Protein AF-C4VBZ9-F1 (afdb_monomer)

Radius of gyration: 18.88 Å; Cα contacts (8 Å, |Δi|>4): 87; chains: 1; bounding box: 46×38×53 Å

Organism: Vairimorpha ceranae (strain BRL01) (NCBI:txid578460)

Solvent-accessible surface area (backbone atoms only — not comparable to full-atom values): 8620 Å² total; per-residue (Å²): 134,84,84,76,76,74,86,70,66,50,50,50,68,56,42,40,51,52,52,52,64,72,46,56,85,49,73,55,94,69,64,57,63,71,59,51,52,53,54,20,50,53,40,40,75,30,62,34,43,61,70,54,52,53,48,52,55,48,50,68,62,68,46,54,102,62,59,56,88,49,50,62,56,51,49,52,51,54,53,52,56,48,50,53,55,47,49,57,51,31,52,47,55,67,54,68,74,62,83,65,97,68,87,81,82,96,76,81,83,77,80,70,72,74,51,78,55,76,81,76,59,80,66,70,66,87,58,67,71,73,69,92,70,87,81,133

Foldseek 3Di:
DDPPPPQDQDALVRQLVLVCVLLVVLPCPCPPVVLSSVLSVLQVVLSAGPVQSNVLLVCLVQQDPDRSVCSSVVSSCQSVVLSVVQVVVQVCVVVVVPPDPDDDDDDDPPRDRHHDDPVSPDGPCPRNPPDPDDDD

Mean predicted aligned error: 12.45 Å

Secondary structure (DSSP, 8-state):
-------PPPPHHHHHHHHHHHHGGG--TT--HHHHHHHHHHHHHTT--HHHHHHHHHHHHHSS---HHHHHHHHHHHHHHHHHHHHHHHHHHHHHTT---S---SS-----PPPP-GGG----GGGTT-------

Structure (mmCIF, N/CA/C/O backbone):
data_AF-C4VBZ9-F1
#
_entry.id   AF-C4VBZ9-F1
#
loop_
_atom_site.group_PDB
_atom_site.id
_atom_site.type_symbol
_atom_site.label_atom_id
_atom_site.label_alt_id
_atom_site.label_comp_id
_atom_site.label_asym_id
_atom_site.label_entity_id
_atom_site.label_seq_id
_atom_site.pdbx_PDB_ins_code
_atom_site.Cartn_x
_atom_site.Cartn_y
_atom_site.Cartn_z
_atom_site.occupancy
_atom_site.B_iso_or_equiv
_atom_site.auth_seq_id
_atom_site.auth_comp_id
_atom_site.auth_asym_id
_atom_site.auth_atom_id
_atom_site.pdbx_PDB_model_num
ATOM 1 N N . MET A 1 1 ? 22.925 26.365 0.481 1.00 37.50 1 MET A N 1
ATOM 2 C CA . MET A 1 1 ? 22.864 25.272 -0.510 1.00 37.50 1 MET A CA 1
ATOM 3 C C . MET A 1 1 ? 21.731 24.363 -0.093 1.00 37.50 1 MET A C 1
ATOM 5 O O . MET A 1 1 ? 21.713 23.929 1.050 1.00 37.50 1 MET A O 1
ATOM 9 N N . GLU A 1 2 ? 20.737 24.228 -0.962 1.00 38.81 2 GLU A N 1
ATOM 10 C CA . GLU A 1 2 ? 19.456 23.576 -0.691 1.00 38.81 2 GLU A CA 1
ATOM 11 C C . GLU A 1 2 ? 19.639 22.101 -0.320 1.00 38.81 2 GLU A C 1
ATOM 13 O O . GLU A 1 2 ? 20.335 21.357 -1.013 1.00 38.81 2 GLU A O 1
ATOM 18 N N . ASN A 1 3 ? 18.990 21.692 0.775 1.00 41.44 3 ASN A N 1
ATOM 19 C CA . ASN A 1 3 ? 18.795 20.295 1.141 1.00 41.44 3 ASN A CA 1
ATOM 20 C C . ASN A 1 3 ? 18.071 19.599 -0.015 1.00 41.44 3 ASN A C 1
ATOM 22 O O . ASN A 1 3 ? 16.856 19.729 -0.172 1.00 41.44 3 ASN A O 1
ATOM 26 N N . ARG A 1 4 ? 18.815 18.847 -0.826 1.00 49.28 4 ARG A N 1
ATOM 27 C CA . ARG A 1 4 ? 18.225 17.820 -1.679 1.00 49.28 4 ARG A CA 1
ATOM 28 C C . ARG A 1 4 ? 17.669 16.770 -0.728 1.00 49.28 4 ARG A C 1
ATOM 30 O O . ARG A 1 4 ? 18.426 15.959 -0.209 1.00 49.28 4 ARG A O 1
ATOM 37 N N . TYR A 1 5 ? 16.371 16.836 -0.444 1.00 49.03 5 TYR A N 1
ATOM 38 C CA . TYR A 1 5 ? 15.655 15.729 0.174 1.00 49.03 5 TYR A CA 1
ATOM 39 C C . TYR A 1 5 ? 15.857 14.516 -0.735 1.00 49.03 5 TYR A C 1
ATOM 41 O O .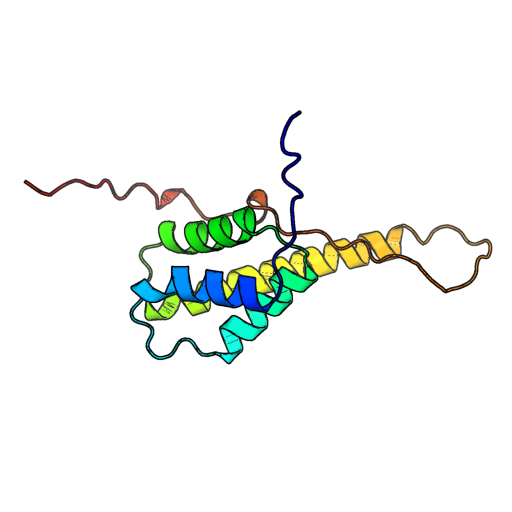 TYR A 1 5 ? 15.216 14.399 -1.779 1.00 49.03 5 TYR A O 1
ATOM 49 N N . GLU A 1 6 ? 16.805 13.647 -0.387 1.00 46.06 6 GLU A N 1
ATOM 50 C CA . GLU A 1 6 ? 16.886 12.332 -0.998 1.00 46.06 6 GLU A CA 1
ATOM 51 C C . GLU A 1 6 ? 15.570 11.631 -0.687 1.00 46.06 6 GLU A C 1
ATOM 53 O O . GLU A 1 6 ? 15.236 11.362 0.468 1.00 46.06 6 GLU A O 1
ATOM 58 N N . PHE A 1 7 ? 14.785 11.393 -1.736 1.00 58.88 7 PHE A N 1
ATOM 59 C CA . PHE A 1 7 ? 13.549 10.634 -1.657 1.00 58.88 7 PHE A CA 1
ATOM 60 C C . PHE A 1 7 ? 13.920 9.175 -1.374 1.00 58.88 7 PHE A C 1
ATOM 62 O O . PHE A 1 7 ? 14.078 8.356 -2.280 1.00 58.88 7 PHE A O 1
ATOM 69 N N . ARG A 1 8 ? 14.148 8.862 -0.098 1.00 77.50 8 ARG A N 1
ATOM 70 C CA . ARG A 1 8 ? 14.445 7.507 0.350 1.00 77.50 8 ARG A CA 1
ATOM 71 C C . ARG A 1 8 ? 13.159 6.688 0.312 1.00 77.50 8 ARG A C 1
ATOM 73 O O . ARG A 1 8 ? 12.143 7.077 0.885 1.00 77.50 8 ARG A O 1
ATOM 80 N N . LEU A 1 9 ? 13.210 5.552 -0.379 1.00 85.69 9 LEU A N 1
ATOM 81 C CA . LEU A 1 9 ? 12.125 4.579 -0.354 1.00 85.69 9 LEU A CA 1
ATOM 82 C C . LEU A 1 9 ? 12.084 3.895 1.020 1.00 85.69 9 LEU A C 1
ATOM 84 O O . LEU A 1 9 ? 13.149 3.536 1.534 1.00 85.69 9 LEU A O 1
ATOM 88 N N . PRO A 1 10 ? 10.891 3.723 1.613 1.00 87.38 10 PRO A N 1
ATOM 89 C CA . PRO A 1 10 ? 10.766 3.080 2.909 1.00 87.38 10 PRO A CA 1
ATOM 90 C C . PRO A 1 10 ? 11.080 1.582 2.792 1.00 87.38 10 PRO A C 1
ATOM 92 O O . PRO A 1 10 ? 10.669 0.917 1.843 1.00 87.38 10 PRO A O 1
ATOM 95 N N . SER A 1 11 ? 11.809 1.060 3.772 1.00 90.81 11 SER A N 1
ATOM 96 C CA . SER A 1 11 ? 12.046 -0.373 3.977 1.00 90.81 11 SER A CA 1
ATOM 97 C C . SER A 1 11 ? 10.791 -1.090 4.484 1.00 90.81 11 SER A C 1
ATOM 99 O O . SER A 1 11 ? 9.904 -0.449 5.056 1.00 90.81 11 SER A O 1
ATOM 101 N N . LYS A 1 12 ? 10.737 -2.426 4.376 1.00 90.19 12 LYS A N 1
ATOM 102 C CA . LYS A 1 12 ? 9.644 -3.253 4.931 1.00 90.19 12 LYS A CA 1
ATOM 103 C C . LYS A 1 12 ? 9.268 -2.865 6.361 1.00 90.19 12 LYS A C 1
ATOM 105 O O . LYS A 1 12 ? 8.095 -2.666 6.661 1.00 90.19 12 LYS A O 1
ATOM 110 N N . LEU A 1 13 ? 10.266 -2.698 7.234 1.00 88.75 13 LEU A N 1
ATOM 111 C CA . LEU A 1 13 ? 10.051 -2.349 8.640 1.00 88.75 13 LEU A CA 1
ATOM 112 C C . LEU A 1 13 ? 9.435 -0.952 8.804 1.00 88.75 13 LEU A C 1
ATOM 114 O O . LEU A 1 13 ? 8.527 -0.770 9.613 1.00 88.75 13 LEU A O 1
ATOM 118 N N . GLU A 1 14 ? 9.890 0.030 8.023 1.00 89.69 14 GLU A N 1
ATOM 119 C CA . GLU A 1 14 ? 9.305 1.377 8.018 1.00 89.69 14 GLU A CA 1
ATOM 120 C C . GLU A 1 14 ? 7.854 1.340 7.524 1.00 89.69 14 GLU A C 1
ATOM 122 O O . GLU A 1 14 ? 6.990 1.989 8.113 1.00 89.69 14 GLU A O 1
ATOM 127 N N . ILE A 1 15 ? 7.557 0.524 6.510 1.00 89.81 15 ILE A N 1
ATOM 128 C CA . ILE A 1 15 ? 6.198 0.330 5.993 1.00 89.81 15 ILE A CA 1
ATOM 129 C C . ILE A 1 15 ? 5.298 -0.316 7.053 1.00 89.81 15 ILE A C 1
ATOM 131 O O . ILE A 1 15 ? 4.195 0.178 7.286 1.00 89.81 15 ILE A O 1
ATOM 135 N N . ILE A 1 16 ? 5.762 -1.369 7.733 1.00 88.44 16 ILE A N 1
ATOM 136 C CA . ILE A 1 16 ? 5.032 -2.000 8.844 1.00 88.44 16 ILE A CA 1
ATOM 137 C C . ILE A 1 16 ? 4.744 -0.966 9.933 1.00 88.44 16 ILE A C 1
ATOM 139 O O . ILE A 1 16 ? 3.600 -0.844 10.361 1.00 88.44 16 ILE A O 1
ATOM 143 N N . ASN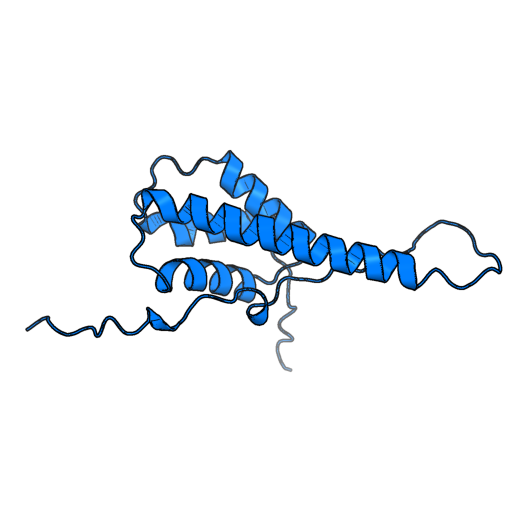 A 1 17 ? 5.739 -0.171 10.333 1.00 86.94 17 ASN A N 1
ATOM 144 C CA . ASN A 1 17 ? 5.560 0.864 11.352 1.00 86.94 17 ASN A CA 1
ATOM 145 C C . ASN A 1 17 ? 4.535 1.924 10.931 1.00 86.94 17 ASN A C 1
ATOM 147 O O . ASN A 1 17 ? 3.710 2.324 11.750 1.00 86.94 17 ASN A O 1
ATOM 151 N N . ILE A 1 18 ? 4.537 2.346 9.662 1.00 85.25 18 ILE A N 1
ATOM 152 C CA . ILE A 1 18 ? 3.524 3.264 9.117 1.00 85.25 18 ILE A CA 1
ATOM 153 C C . ILE A 1 18 ? 2.132 2.631 9.201 1.00 85.25 18 ILE A C 1
ATOM 155 O O . ILE A 1 18 ? 1.196 3.267 9.685 1.00 85.25 18 ILE A O 1
ATOM 159 N N . LEU A 1 19 ? 1.983 1.382 8.758 1.00 84.12 19 LEU A N 1
ATOM 160 C CA . LEU A 1 19 ? 0.703 0.677 8.790 1.00 84.12 19 LEU A CA 1
ATOM 161 C C . LEU A 1 19 ? 0.203 0.512 10.229 1.00 84.12 19 LEU A C 1
ATOM 163 O O . LEU A 1 19 ? -0.948 0.831 10.510 1.00 84.12 19 LEU A O 1
ATOM 167 N N . MET A 1 20 ? 1.066 0.091 11.152 1.00 80.88 20 MET A N 1
ATOM 168 C CA . MET A 1 20 ? 0.747 -0.052 12.575 1.00 80.88 20 MET A CA 1
ATOM 169 C C . MET A 1 20 ? 0.368 1.289 13.213 1.00 80.88 20 MET A C 1
ATOM 171 O O . MET A 1 20 ? -0.616 1.361 13.943 1.00 80.88 20 MET A O 1
ATOM 175 N N . ALA A 1 21 ? 1.093 2.368 12.905 1.00 81.31 21 ALA A N 1
ATOM 176 C CA . ALA A 1 21 ? 0.795 3.697 13.430 1.00 81.31 21 ALA A CA 1
ATOM 177 C C . ALA A 1 21 ? -0.572 4.212 12.958 1.00 81.31 21 ALA A C 1
ATOM 179 O O . ALA A 1 21 ? -1.335 4.733 13.764 1.00 81.31 21 ALA A O 1
ATOM 180 N N . VAL A 1 22 ? -0.907 4.033 11.676 1.00 75.19 22 VAL A N 1
ATOM 181 C CA . VAL A 1 22 ? -2.185 4.506 11.113 1.00 75.19 22 VAL A CA 1
ATOM 182 C C . VAL A 1 22 ? -3.366 3.610 11.516 1.00 75.19 22 VAL A C 1
ATOM 184 O O . VAL A 1 22 ? -4.507 4.067 11.558 1.00 75.19 22 VAL A O 1
ATOM 187 N N . THR A 1 23 ? -3.111 2.336 11.822 1.00 73.44 23 THR A N 1
ATOM 188 C CA . THR A 1 23 ? -4.141 1.364 12.225 1.00 73.44 23 THR A CA 1
ATOM 189 C C . THR A 1 23 ? -4.345 1.269 13.741 1.00 73.44 23 THR A C 1
ATOM 191 O O . THR A 1 23 ? -5.331 0.670 14.175 1.00 73.44 23 THR A O 1
ATOM 194 N N . LYS A 1 24 ? -3.469 1.888 14.549 1.00 73.44 24 LYS A N 1
ATOM 195 C CA . LYS A 1 24 ? -3.531 1.895 16.022 1.00 73.44 24 LYS A CA 1
ATOM 196 C C . LYS A 1 24 ? -4.905 2.318 16.550 1.00 73.44 24 LYS A C 1
ATOM 198 O O . LYS A 1 24 ? -5.440 1.690 17.459 1.00 73.44 24 LY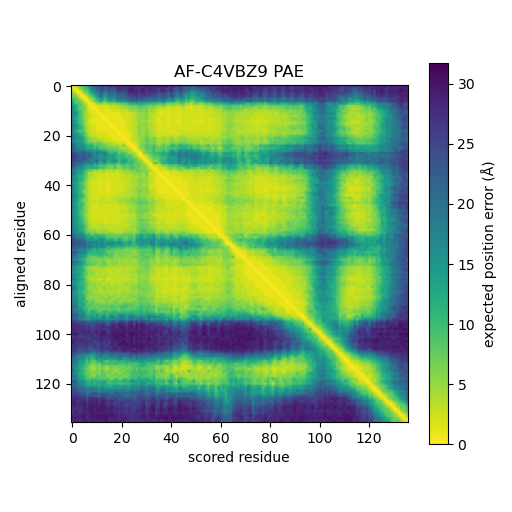S A O 1
ATOM 203 N N . ASP A 1 25 ? -5.501 3.332 15.931 1.00 66.94 25 ASP A N 1
ATOM 204 C CA . ASP A 1 25 ? -6.778 3.910 16.365 1.00 66.94 25 ASP A CA 1
ATOM 205 C C . ASP A 1 25 ? -7.991 3.027 16.037 1.00 66.94 25 ASP A C 1
ATOM 207 O O . ASP A 1 25 ? -9.121 3.335 16.414 1.00 66.94 25 ASP A O 1
ATOM 211 N N . TRP A 1 26 ? -7.802 1.910 15.326 1.00 69.81 26 TRP A N 1
ATOM 212 C CA . TRP A 1 26 ? -8.915 1.037 14.941 1.00 69.81 26 TRP A CA 1
ATOM 213 C C . TRP A 1 26 ? -9.268 0.030 16.042 1.00 69.81 26 TRP A C 1
ATOM 215 O O . TRP A 1 26 ? -10.213 -0.742 15.872 1.00 69.81 26 TRP A O 1
ATOM 225 N N . ASN A 1 27 ? -8.547 0.061 17.172 1.00 63.38 27 ASN A N 1
ATOM 226 C CA . ASN A 1 27 ? -8.703 -0.855 18.305 1.00 63.38 27 ASN A CA 1
ATOM 227 C C . ASN A 1 27 ? -8.687 -2.325 17.853 1.00 63.38 27 ASN A C 1
ATOM 229 O O . ASN A 1 27 ? -9.478 -3.170 18.277 1.00 63.38 27 ASN A O 1
ATOM 233 N N . LEU A 1 28 ? -7.823 -2.600 16.877 1.00 59.09 28 LEU A N 1
ATOM 234 C CA . LEU A 1 28 ? -7.640 -3.916 16.305 1.00 59.09 28 LEU A CA 1
ATOM 235 C C . LEU A 1 28 ? -6.530 -4.614 17.077 1.00 59.09 28 LEU A C 1
ATOM 237 O O . LEU A 1 28 ? -5.427 -4.784 16.570 1.00 59.09 28 LEU A O 1
ATOM 241 N N . ASP A 1 29 ? -6.859 -5.092 18.276 1.00 55.34 29 ASP A N 1
ATOM 242 C CA . ASP A 1 29 ? -5.971 -5.922 19.111 1.00 55.34 29 ASP A CA 1
ATOM 243 C C . ASP A 1 29 ? -5.449 -7.173 18.377 1.00 55.34 29 ASP A C 1
ATOM 245 O O . ASP A 1 29 ? -4.564 -7.880 18.853 1.00 55.34 29 ASP A O 1
ATOM 249 N N . LYS A 1 30 ? -6.038 -7.482 17.215 1.00 54.84 30 LYS A N 1
ATOM 250 C CA . LYS A 1 30 ? -5.722 -8.618 16.354 1.00 54.84 30 LYS A CA 1
ATOM 251 C C . LYS A 1 30 ? -5.770 -8.226 14.885 1.00 54.84 30 LYS A C 1
ATOM 253 O O . LYS A 1 30 ? -6.453 -8.872 14.083 1.00 54.84 30 LYS A O 1
ATOM 258 N N . ILE A 1 31 ? -5.050 -7.178 14.494 1.00 59.59 31 ILE A N 1
ATOM 259 C CA . ILE A 1 31 ? -4.593 -7.165 13.107 1.00 59.59 31 ILE A CA 1
ATOM 260 C C . ILE A 1 31 ? -3.792 -8.451 12.930 1.00 59.59 31 ILE A C 1
ATOM 262 O O . ILE A 1 31 ? -2.835 -8.689 13.656 1.00 59.59 31 ILE A O 1
ATOM 266 N N . SER A 1 32 ? -4.233 -9.329 12.029 1.00 63.22 32 SER A N 1
ATOM 267 C CA . SER A 1 32 ? -3.446 -10.510 11.695 1.00 63.22 32 SER A CA 1
ATOM 268 C C . SER A 1 32 ? -2.098 -10.000 11.195 1.00 63.22 32 SER A C 1
ATOM 270 O O . SER A 1 32 ? -2.045 -9.419 10.113 1.00 63.22 32 SER A O 1
ATOM 272 N N . GLU A 1 33 ? -1.042 -10.161 11.996 1.00 67.00 33 GLU A N 1
ATOM 273 C CA . GLU A 1 33 ? 0.327 -9.726 11.678 1.00 67.00 33 GLU A CA 1
ATOM 274 C C . GLU A 1 33 ? 0.727 -10.189 10.271 1.00 67.00 33 GLU A C 1
ATOM 276 O O . GLU A 1 33 ? 1.289 -9.430 9.490 1.00 67.00 33 GLU A O 1
ATOM 281 N N . LEU A 1 34 ? 0.264 -11.385 9.891 1.00 65.06 34 LEU A N 1
ATOM 282 C CA . LEU A 1 34 ? 0.417 -11.987 8.569 1.00 65.06 34 LEU A CA 1
ATOM 283 C C . LEU A 1 34 ? -0.172 -11.147 7.414 1.00 65.06 34 LEU A C 1
ATOM 285 O O . LEU A 1 34 ? 0.349 -11.176 6.304 1.00 65.06 34 LEU A O 1
ATOM 289 N N . ARG A 1 35 ? -1.247 -10.381 7.642 1.00 76.69 35 ARG A N 1
ATOM 290 C CA . ARG A 1 35 ? -1.828 -9.479 6.628 1.00 76.69 35 ARG A CA 1
ATOM 291 C C . ARG A 1 35 ? -1.030 -8.185 6.477 1.00 76.69 35 ARG A C 1
ATOM 293 O O . ARG A 1 35 ? -0.924 -7.691 5.360 1.00 76.69 35 ARG A O 1
ATOM 300 N N . ILE A 1 36 ? -0.486 -7.640 7.565 1.0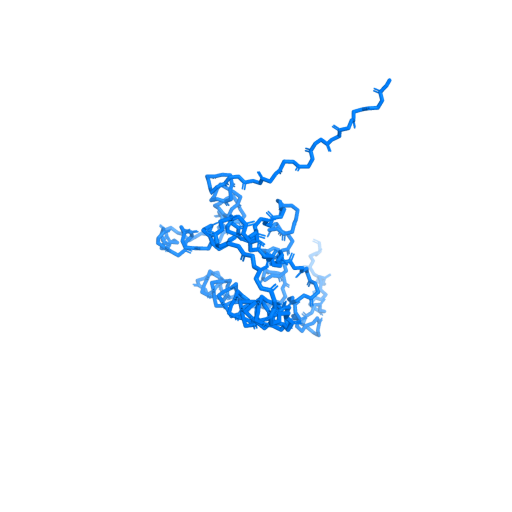0 81.81 36 ILE A N 1
ATOM 301 C CA . ILE A 1 36 ? 0.358 -6.432 7.519 1.00 81.81 36 ILE A CA 1
ATOM 302 C C . ILE A 1 36 ? 1.704 -6.748 6.891 1.00 81.81 36 ILE A C 1
ATOM 304 O O . ILE A 1 36 ? 2.163 -5.986 6.043 1.00 81.81 36 ILE A O 1
ATOM 308 N N . ASP A 1 37 ? 2.282 -7.891 7.250 1.00 85.19 37 ASP A N 1
ATOM 309 C CA . ASP A 1 37 ? 3.533 -8.362 6.675 1.00 85.19 37 ASP A CA 1
ATOM 310 C C . ASP A 1 37 ? 3.413 -8.487 5.150 1.00 85.19 37 ASP A C 1
ATOM 312 O O . ASP A 1 37 ? 4.155 -7.838 4.418 1.00 85.19 37 ASP A O 1
ATOM 316 N N . HIS A 1 38 ? 2.370 -9.161 4.659 1.00 86.50 38 HIS A N 1
ATOM 317 C CA . HIS A 1 38 ? 2.117 -9.284 3.220 1.00 86.50 38 HIS A CA 1
ATOM 318 C C . HIS A 1 38 ? 1.897 -7.917 2.541 1.00 86.50 38 HIS A C 1
ATOM 320 O O . HIS A 1 38 ? 2.475 -7.636 1.494 1.00 86.50 38 HIS A O 1
ATOM 326 N N . ILE A 1 39 ? 1.092 -7.024 3.128 1.00 86.88 39 ILE A N 1
ATOM 327 C CA . ILE A 1 39 ? 0.893 -5.675 2.568 1.00 86.88 39 ILE A CA 1
ATOM 328 C C . ILE A 1 39 ? 2.227 -4.917 2.475 1.00 86.88 39 ILE A C 1
ATOM 330 O O . ILE A 1 39 ? 2.475 -4.228 1.483 1.00 86.88 39 ILE A O 1
ATOM 334 N N . SER A 1 40 ? 3.089 -5.051 3.485 1.00 88.62 40 SER A N 1
ATOM 335 C CA . SER A 1 40 ? 4.391 -4.387 3.502 1.00 88.62 40 SER A CA 1
ATOM 336 C C . SER A 1 40 ? 5.329 -4.899 2.409 1.00 88.62 40 SER A C 1
ATOM 338 O O . SER A 1 40 ? 5.987 -4.087 1.762 1.00 88.62 40 SER A O 1
ATOM 340 N N . GLU A 1 41 ? 5.310 -6.204 2.122 1.00 90.31 41 GLU A N 1
ATOM 341 C CA . GLU A 1 41 ? 6.077 -6.805 1.023 1.00 90.31 41 GLU A CA 1
ATOM 342 C C . GLU A 1 41 ? 5.634 -6.270 -0.336 1.00 90.31 41 GLU A C 1
ATOM 344 O O . GLU A 1 41 ? 6.473 -5.942 -1.173 1.00 90.31 41 GLU A O 1
ATOM 349 N N . ILE A 1 42 ? 4.322 -6.121 -0.546 1.00 90.31 42 ILE A N 1
ATOM 350 C CA . ILE A 1 42 ? 3.788 -5.559 -1.792 1.00 90.31 42 ILE A CA 1
ATOM 351 C C . ILE A 1 42 ? 4.272 -4.116 -1.968 1.00 90.31 42 ILE A C 1
ATOM 353 O O . ILE A 1 42 ? 4.762 -3.756 -3.037 1.00 90.31 42 ILE A O 1
ATOM 357 N N . PHE A 1 43 ? 4.165 -3.281 -0.932 1.00 89.62 43 PHE A N 1
ATOM 358 C CA . PHE A 1 43 ? 4.603 -1.886 -1.014 1.00 89.62 43 PHE A CA 1
ATOM 359 C C . PHE A 1 43 ? 6.110 -1.744 -1.250 1.00 89.62 43 PHE A C 1
ATOM 361 O O . PHE A 1 43 ? 6.512 -0.893 -2.052 1.00 89.62 43 PHE A O 1
ATOM 368 N N . GLU A 1 44 ? 6.918 -2.569 -0.580 1.00 89.31 44 GLU A N 1
ATOM 369 C CA . GLU A 1 44 ? 8.373 -2.593 -0.731 1.00 89.31 44 GLU A CA 1
ATOM 370 C C . GLU A 1 44 ? 8.775 -3.049 -2.139 1.00 89.31 44 GLU A C 1
ATOM 372 O O . GLU A 1 44 ? 9.521 -2.342 -2.822 1.00 89.31 44 GLU A O 1
ATOM 377 N N . TYR A 1 45 ? 8.212 -4.163 -2.623 1.00 87.62 45 TYR A N 1
ATOM 378 C CA . TYR A 1 45 ? 8.434 -4.663 -3.984 1.00 87.62 45 TYR A CA 1
ATOM 379 C C . TYR A 1 45 ? 8.075 -3.608 -5.036 1.00 87.62 45 TYR A C 1
ATOM 381 O O . TYR A 1 45 ? 8.838 -3.355 -5.972 1.00 87.62 45 TYR A O 1
ATOM 389 N N . ARG A 1 46 ? 6.943 -2.924 -4.839 1.00 84.69 46 ARG A N 1
ATOM 390 C CA . ARG A 1 46 ? 6.455 -1.849 -5.714 1.00 84.69 46 ARG A CA 1
ATOM 391 C C . ARG A 1 46 ? 7.234 -0.545 -5.587 1.00 84.69 46 ARG A C 1
ATOM 393 O O . ARG A 1 46 ? 6.943 0.384 -6.336 1.00 84.69 46 ARG A O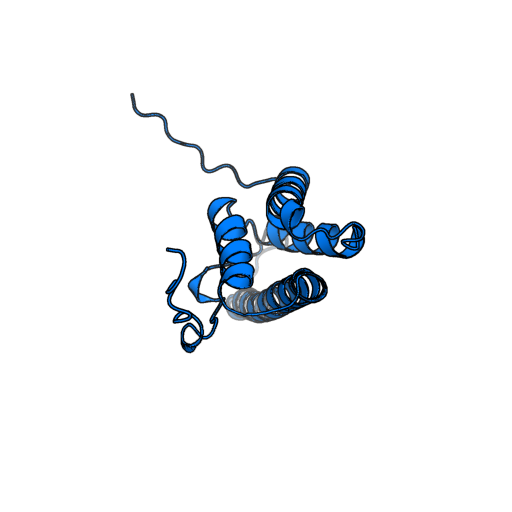 1
ATOM 400 N N . LYS A 1 47 ? 8.203 -0.443 -4.668 1.00 86.88 47 LYS A N 1
ATOM 401 C CA . LYS A 1 47 ? 8.984 0.783 -4.424 1.00 86.88 47 LYS A CA 1
ATOM 402 C C . LYS A 1 47 ? 8.076 1.987 -4.163 1.00 86.88 47 LYS A C 1
ATOM 404 O O . LYS A 1 47 ? 8.286 3.080 -4.690 1.00 86.88 47 LYS A O 1
ATOM 409 N N . THR A 1 48 ? 7.025 1.769 -3.378 1.00 84.25 48 THR A N 1
ATOM 410 C CA . THR A 1 48 ? 6.007 2.792 -3.122 1.00 84.25 48 THR A CA 1
ATOM 411 C C . THR A 1 48 ? 6.528 3.807 -2.108 1.00 84.25 48 THR A C 1
ATOM 413 O O . THR A 1 48 ? 7.066 3.436 -1.068 1.00 84.25 48 THR A O 1
ATOM 416 N N . SER A 1 49 ? 6.364 5.103 -2.390 1.00 86.62 49 SER A N 1
ATOM 417 C CA . SER A 1 49 ? 6.812 6.153 -1.468 1.00 86.62 49 SER A CA 1
ATOM 418 C C . SER A 1 49 ? 5.989 6.172 -0.176 1.00 86.62 49 SER A C 1
ATOM 420 O O . SER A 1 49 ? 4.793 5.875 -0.192 1.00 86.62 49 SER A O 1
ATOM 422 N N . GLN A 1 50 ? 6.592 6.613 0.930 1.00 85.75 50 GLN A N 1
ATOM 423 C CA . GLN A 1 50 ? 5.890 6.780 2.207 1.00 85.75 50 GLN A CA 1
ATOM 424 C C . GLN A 1 50 ? 4.636 7.660 2.076 1.00 85.75 50 GLN A C 1
ATOM 426 O O . GLN A 1 50 ? 3.586 7.314 2.617 1.00 85.75 50 GLN A O 1
ATOM 431 N N . ALA A 1 51 ? 4.721 8.771 1.336 1.00 83.94 51 ALA A N 1
ATOM 432 C CA . ALA A 1 51 ? 3.588 9.670 1.125 1.00 83.94 51 ALA A CA 1
ATOM 433 C C . ALA A 1 51 ? 2.425 8.955 0.419 1.00 83.94 51 ALA A C 1
ATOM 435 O O . ALA A 1 51 ? 1.275 9.073 0.843 1.00 83.94 51 ALA A O 1
ATOM 436 N N . THR A 1 52 ? 2.733 8.156 -0.606 1.00 84.75 52 THR A N 1
ATOM 437 C CA . THR A 1 52 ? 1.742 7.355 -1.332 1.00 84.75 52 THR A CA 1
ATOM 438 C C . THR A 1 52 ? 1.129 6.282 -0.434 1.00 84.75 52 THR A C 1
ATOM 440 O O . THR A 1 52 ? -0.090 6.149 -0.415 1.00 84.75 52 THR A O 1
ATOM 443 N N . ILE A 1 53 ? 1.935 5.561 0.356 1.00 86.31 53 ILE A N 1
ATOM 444 C CA . ILE A 1 53 ? 1.445 4.554 1.315 1.00 86.31 53 ILE A CA 1
ATOM 445 C C . ILE A 1 53 ? 0.465 5.200 2.297 1.00 86.31 53 ILE A C 1
ATOM 447 O O . ILE A 1 53 ? -0.663 4.733 2.446 1.00 86.31 53 ILE A O 1
ATOM 451 N N . MET A 1 54 ? 0.857 6.314 2.921 1.00 85.81 54 MET A N 1
ATOM 452 C CA . MET A 1 54 ? -0.003 7.039 3.858 1.00 85.81 54 MET A CA 1
ATOM 453 C C . MET A 1 54 ? -1.304 7.503 3.202 1.00 85.81 54 MET A C 1
ATOM 455 O O . MET A 1 54 ? -2.369 7.384 3.806 1.00 85.81 54 MET A O 1
ATOM 459 N N . ALA A 1 55 ? -1.234 8.026 1.979 1.00 82.81 55 ALA A N 1
ATOM 460 C CA . ALA A 1 55 ? -2.403 8.504 1.258 1.00 82.81 55 ALA A CA 1
ATOM 461 C C . ALA A 1 55 ? -3.343 7.359 0.840 1.00 82.81 55 ALA A C 1
ATOM 463 O O . ALA A 1 55 ? -4.549 7.514 0.987 1.00 82.81 55 ALA A O 1
ATOM 464 N N . ILE A 1 56 ? -2.827 6.198 0.420 1.00 82.31 56 ILE A N 1
ATOM 465 C CA . ILE A 1 56 ? -3.635 4.998 0.132 1.00 82.31 56 ILE A CA 1
ATOM 466 C C . ILE A 1 56 ? -4.371 4.536 1.385 1.00 82.31 56 ILE A C 1
ATOM 468 O O . ILE A 1 56 ? -5.584 4.327 1.350 1.00 82.31 56 ILE A O 1
ATOM 472 N N . VAL A 1 57 ? -3.649 4.408 2.503 1.00 80.94 57 VAL A N 1
ATOM 473 C CA . VAL A 1 57 ? -4.244 3.977 3.770 1.00 80.94 57 VAL A CA 1
ATOM 474 C C . VAL A 1 57 ? -5.327 4.970 4.185 1.00 80.94 57 VAL A C 1
ATOM 476 O O . VAL A 1 57 ? -6.462 4.558 4.403 1.00 80.94 57 VAL A O 1
ATOM 479 N N . LYS A 1 58 ? -5.031 6.277 4.198 1.00 78.50 58 LYS A N 1
ATOM 480 C CA . LYS A 1 58 ? -6.022 7.327 4.489 1.00 78.50 58 LYS A CA 1
ATOM 481 C C . LYS A 1 58 ? -7.222 7.271 3.547 1.00 78.50 58 LYS A C 1
ATOM 483 O O . LYS A 1 58 ? -8.349 7.377 4.015 1.00 78.50 58 LYS A O 1
ATOM 488 N N . LYS A 1 59 ? -7.001 7.072 2.245 1.00 77.38 59 LYS A N 1
ATOM 489 C CA . LYS A 1 59 ? -8.077 7.010 1.252 1.00 77.38 59 LYS A CA 1
ATOM 490 C C . LYS A 1 59 ? -9.020 5.855 1.554 1.00 77.38 59 LYS A C 1
ATOM 492 O O . LYS A 1 59 ? -10.215 6.092 1.638 1.00 77.38 59 LYS A O 1
ATOM 497 N N . VAL A 1 60 ? -8.503 4.653 1.819 1.00 73.06 60 VAL A N 1
ATOM 498 C CA . VAL A 1 60 ? -9.322 3.495 2.232 1.00 73.06 60 VAL A CA 1
ATOM 499 C C . VAL A 1 60 ? -10.018 3.741 3.581 1.00 73.06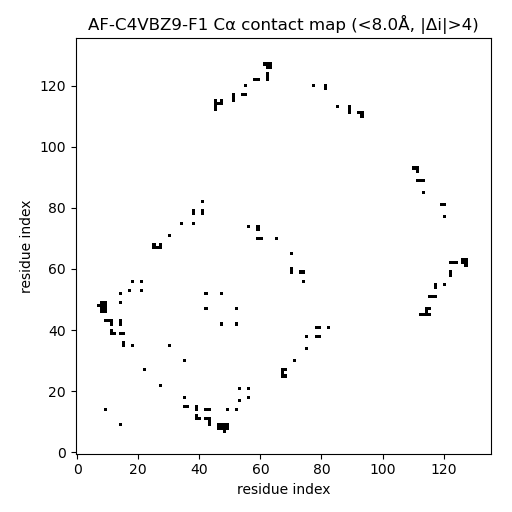 60 VAL A C 1
ATOM 501 O O . VAL A 1 60 ? -11.106 3.219 3.807 1.00 73.06 60 VAL A O 1
ATOM 504 N N . MET A 1 61 ? -9.431 4.556 4.466 1.00 70.12 61 MET A N 1
ATOM 505 C CA . MET A 1 61 ? -10.017 4.870 5.775 1.00 70.12 61 MET A CA 1
ATOM 506 C C . MET A 1 61 ? -11.138 5.899 5.758 1.00 70.12 61 MET A C 1
ATOM 508 O O . MET A 1 61 ? -12.028 5.806 6.601 1.00 70.12 61 MET A O 1
ATOM 512 N N . LEU A 1 62 ? -11.077 6.884 4.864 1.00 64.75 62 LEU A N 1
ATOM 513 C CA . LEU A 1 62 ? -11.980 8.039 4.871 1.00 64.75 62 LEU A CA 1
ATOM 514 C C . LEU A 1 62 ? -13.207 7.866 3.976 1.00 64.75 62 LEU A C 1
ATOM 516 O O . LEU A 1 62 ? -14.170 8.607 4.108 1.00 64.75 62 LEU A O 1
ATOM 520 N N . THR A 1 63 ? -13.181 6.912 3.054 1.00 61.72 63 THR A N 1
ATOM 521 C CA . THR A 1 63 ? -14.154 6.870 1.955 1.00 61.72 63 THR A CA 1
ATOM 522 C C . THR A 1 63 ? -15.386 6.022 2.223 1.00 61.72 63 THR A C 1
ATOM 524 O O . THR A 1 63 ? -16.292 6.019 1.395 1.00 61.72 63 THR A O 1
ATOM 527 N N . GLN A 1 64 ? -15.465 5.285 3.335 1.00 54.78 64 GLN A N 1
ATOM 528 C CA . GLN A 1 64 ? -16.600 4.393 3.573 1.00 54.78 64 GLN A CA 1
ATOM 529 C C . GLN A 1 64 ? -16.929 4.284 5.076 1.00 54.78 64 GLN A C 1
ATOM 531 O O . GLN A 1 64 ? -16.006 4.114 5.882 1.00 54.78 64 GLN A O 1
ATOM 536 N N . PRO A 1 65 ? -18.219 4.320 5.477 1.00 58.75 65 PRO A N 1
ATOM 537 C CA . PRO A 1 65 ? -18.659 4.059 6.850 1.00 58.75 65 PRO A CA 1
ATOM 538 C C . PRO A 1 65 ? -18.536 2.557 7.159 1.00 58.75 65 PRO A C 1
ATOM 540 O O . PRO A 1 65 ? -19.518 1.830 7.287 1.00 58.75 65 PRO A O 1
ATOM 543 N N . ILE A 1 66 ? -17.300 2.064 7.210 1.00 66.12 66 ILE A N 1
ATOM 544 C CA . ILE A 1 66 ? -16.978 0.661 7.462 1.00 66.12 66 ILE A CA 1
ATOM 545 C C . ILE A 1 66 ? -16.585 0.511 8.929 1.00 66.12 66 ILE A C 1
ATOM 547 O O . ILE A 1 66 ? -15.771 1.277 9.453 1.00 66.12 66 ILE A O 1
ATOM 551 N N . ASN A 1 67 ? -17.102 -0.530 9.579 1.00 73.62 67 ASN A N 1
ATOM 552 C CA . ASN A 1 67 ? -16.642 -0.939 10.899 1.00 73.62 67 ASN A CA 1
ATOM 553 C C . ASN A 1 67 ? -15.116 -1.167 10.891 1.00 73.62 67 ASN A C 1
ATOM 555 O O . ASN A 1 67 ? -14.570 -1.778 9.970 1.00 73.62 67 ASN A O 1
ATOM 559 N N . ASN A 1 68 ? -14.427 -0.730 11.949 1.00 72.00 68 ASN A N 1
ATOM 560 C CA . ASN A 1 68 ? -12.987 -0.917 12.138 1.00 72.00 68 ASN A CA 1
ATOM 561 C C . ASN A 1 68 ? -12.524 -2.361 11.885 1.00 72.00 68 ASN A C 1
ATOM 563 O O . ASN A 1 68 ? -11.473 -2.567 11.279 1.00 72.00 68 ASN A O 1
ATOM 567 N N . LYS A 1 69 ? -13.339 -3.358 12.261 1.00 70.25 69 LYS A N 1
ATOM 568 C CA . LYS A 1 69 ? -13.055 -4.790 12.034 1.00 70.25 69 LYS A CA 1
ATOM 569 C C . LYS A 1 69 ? -12.886 -5.169 10.558 1.00 70.25 69 LYS A C 1
ATOM 571 O O . LYS A 1 69 ? -12.197 -6.138 10.250 1.00 70.25 69 LYS A O 1
ATOM 576 N N . GLU A 1 70 ? -13.484 -4.418 9.643 1.00 74.94 70 GLU A N 1
ATOM 577 C CA . GLU A 1 70 ? -13.471 -4.708 8.208 1.00 74.94 70 GLU A CA 1
ATOM 578 C C . GLU A 1 70 ? -12.448 -3.858 7.435 1.00 74.94 70 GLU A C 1
ATOM 580 O O . GLU A 1 70 ? -12.044 -4.248 6.337 1.00 74.94 70 GLU A O 1
ATOM 585 N N . LYS A 1 71 ? -11.971 -2.743 8.010 1.00 76.25 71 LYS A N 1
ATOM 586 C CA . LYS A 1 71 ? -11.035 -1.804 7.361 1.00 76.25 71 LYS A CA 1
ATOM 587 C C . LYS A 1 71 ? -9.748 -2.479 6.880 1.00 76.25 71 LYS A C 1
ATOM 589 O O . LYS A 1 71 ? -9.357 -2.300 5.731 1.00 76.25 71 LYS A O 1
ATOM 594 N N . VAL A 1 72 ? -9.127 -3.326 7.709 1.00 76.31 72 VAL A N 1
ATOM 595 C CA . VAL A 1 72 ? -7.913 -4.082 7.322 1.00 76.31 72 VAL A CA 1
ATOM 596 C C . VAL A 1 72 ? -8.201 -5.076 6.201 1.00 76.31 72 VAL A C 1
ATOM 598 O O . VAL A 1 72 ? -7.387 -5.241 5.296 1.00 76.31 72 VAL A O 1
ATOM 601 N N . GLY A 1 73 ? -9.357 -5.744 6.246 1.00 78.12 73 GLY A N 1
ATOM 602 C CA . GLY A 1 73 ? -9.769 -6.673 5.194 1.00 78.12 73 GLY A CA 1
ATOM 603 C C . GLY A 1 73 ? -9.926 -5.962 3.852 1.00 78.12 73 GLY A C 1
ATOM 604 O O . GLY A 1 73 ? -9.384 -6.427 2.851 1.00 78.12 73 GLY A O 1
ATOM 605 N N . ARG A 1 74 ? -10.594 -4.803 3.841 1.00 78.69 74 ARG A N 1
ATOM 606 C CA . ARG A 1 74 ? -10.756 -3.990 2.626 1.00 78.69 74 ARG A CA 1
ATOM 607 C C . ARG A 1 74 ? -9.433 -3.421 2.131 1.00 78.69 74 ARG A C 1
ATOM 609 O O . ARG A 1 74 ? -9.182 -3.482 0.933 1.00 78.69 74 ARG A O 1
ATOM 616 N N . LEU A 1 75 ? -8.567 -2.949 3.031 1.00 81.25 75 LEU A N 1
ATOM 617 C CA . LEU A 1 75 ? -7.223 -2.483 2.683 1.00 81.25 75 LEU A CA 1
ATOM 618 C C . LEU A 1 75 ? -6.405 -3.593 2.009 1.00 81.25 75 LEU A C 1
ATOM 620 O O . LEU A 1 75 ? -5.827 -3.370 0.949 1.00 81.25 75 LEU A O 1
ATOM 624 N N . PHE A 1 76 ? -6.409 -4.799 2.584 1.00 83.75 76 PHE A N 1
ATOM 625 C CA . PHE A 1 76 ? -5.720 -5.955 2.013 1.00 83.75 76 PHE A CA 1
ATOM 626 C C . PHE A 1 76 ? -6.241 -6.299 0.614 1.00 83.75 76 PHE A C 1
ATOM 628 O O . PHE A 1 76 ? -5.452 -6.470 -0.314 1.00 83.75 76 PHE A O 1
ATOM 635 N N .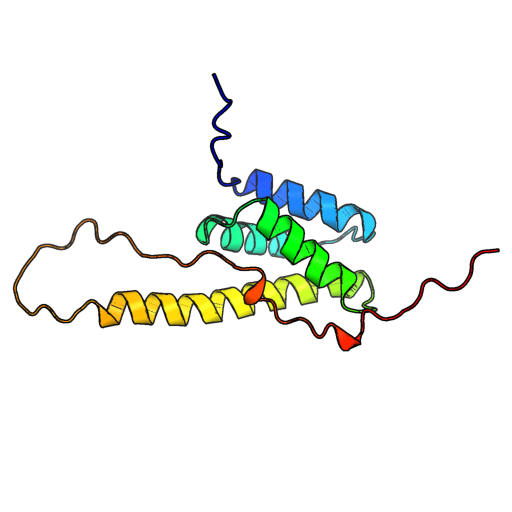 VAL A 1 77 ? -7.565 -6.377 0.450 1.00 83.19 77 VAL A N 1
ATOM 636 C CA . VAL A 1 77 ? -8.188 -6.686 -0.845 1.00 83.19 77 VAL A CA 1
ATOM 637 C C . VAL A 1 77 ? -7.857 -5.610 -1.879 1.00 83.19 77 VAL A C 1
ATOM 639 O O . VAL A 1 77 ? -7.412 -5.955 -2.968 1.00 83.19 77 VAL A O 1
ATOM 642 N N . ALA A 1 78 ? -7.979 -4.327 -1.528 1.00 82.81 78 ALA A N 1
ATOM 643 C CA . ALA A 1 78 ? -7.686 -3.219 -2.434 1.00 82.81 78 ALA A CA 1
ATOM 644 C C . ALA A 1 78 ? -6.226 -3.233 -2.915 1.00 82.81 78 ALA A C 1
ATOM 646 O O . ALA A 1 78 ? -5.967 -3.122 -4.113 1.00 82.81 78 ALA A O 1
ATOM 647 N N . ILE A 1 79 ? -5.275 -3.426 -1.996 1.00 85.88 79 ILE A N 1
ATOM 648 C CA . ILE A 1 79 ? -3.843 -3.470 -2.322 1.00 85.88 79 ILE A CA 1
ATOM 649 C C . ILE A 1 79 ? -3.515 -4.692 -3.184 1.00 85.88 79 ILE A C 1
ATOM 651 O O . ILE A 1 79 ? -2.834 -4.553 -4.197 1.00 85.88 79 ILE A O 1
ATOM 655 N N . ARG A 1 80 ? -4.025 -5.878 -2.831 1.00 86.69 80 ARG A N 1
ATOM 656 C CA . ARG A 1 80 ? -3.787 -7.114 -3.594 1.00 86.69 80 ARG A CA 1
ATOM 657 C C . ARG A 1 80 ? -4.383 -7.042 -4.999 1.00 86.69 80 ARG A C 1
ATOM 659 O O . ARG A 1 80 ? -3.759 -7.476 -5.966 1.00 86.69 80 ARG A O 1
ATOM 666 N N . ASP A 1 81 ? -5.597 -6.517 -5.123 1.00 86.31 81 ASP A N 1
ATOM 667 C CA . ASP A 1 81 ? -6.272 -6.411 -6.413 1.00 86.31 81 ASP A CA 1
ATOM 668 C C . ASP A 1 81 ? -5.571 -5.384 -7.313 1.00 86.31 81 ASP A C 1
ATOM 670 O O . ASP A 1 81 ? -5.433 -5.618 -8.518 1.00 86.31 81 ASP A O 1
ATOM 674 N N . LEU A 1 82 ? -5.060 -4.287 -6.741 1.00 84.44 82 LEU A N 1
ATOM 675 C CA . LEU A 1 82 ? -4.241 -3.332 -7.478 1.00 84.44 82 LEU A CA 1
ATOM 676 C C . LEU A 1 82 ? -2.888 -3.923 -7.891 1.00 84.44 82 LEU A C 1
ATOM 678 O O . LEU A 1 82 ? -2.501 -3.790 -9.053 1.00 84.44 82 LEU A O 1
ATOM 682 N N . ASP A 1 83 ? -2.196 -4.611 -6.982 1.00 88.62 83 ASP A N 1
ATOM 683 C CA . ASP A 1 83 ? -0.934 -5.290 -7.287 1.00 88.62 83 ASP A CA 1
ATOM 684 C C . ASP A 1 83 ? -1.103 -6.269 -8.453 1.00 88.62 83 ASP A C 1
ATOM 686 O O . ASP A 1 83 ? -0.335 -6.242 -9.416 1.00 88.62 83 ASP A O 1
ATOM 690 N N . ARG A 1 84 ? -2.184 -7.056 -8.444 1.00 87.00 84 ARG A N 1
ATOM 691 C CA . ARG A 1 84 ? -2.510 -7.968 -9.543 1.00 87.00 84 ARG A CA 1
ATOM 692 C C . ARG A 1 84 ? -2.724 -7.229 -10.866 1.00 87.00 84 ARG A C 1
ATOM 694 O O . ARG A 1 84 ? -2.235 -7.687 -11.900 1.00 87.00 84 ARG A O 1
ATOM 701 N N . LYS A 1 85 ? -3.448 -6.103 -10.862 1.00 85.00 85 LYS A N 1
ATOM 702 C CA . LYS A 1 85 ? -3.675 -5.287 -12.070 1.00 85.00 85 LYS A CA 1
ATOM 703 C C . LYS A 1 85 ? -2.364 -4.732 -12.625 1.00 85.00 85 LYS A C 1
ATOM 705 O O . LYS A 1 85 ? -2.161 -4.780 -13.838 1.00 85.00 85 LYS A O 1
ATOM 710 N N . LEU A 1 86 ? -1.484 -4.222 -11.763 1.00 85.06 86 LEU A N 1
ATOM 711 C CA . LEU A 1 86 ? -0.188 -3.692 -12.183 1.00 85.06 86 LEU A CA 1
ATOM 712 C C . LEU A 1 86 ? 0.750 -4.794 -12.661 1.00 85.06 86 LEU A C 1
ATOM 714 O O . LEU A 1 86 ? 1.374 -4.622 -13.699 1.00 85.06 86 LEU A O 1
ATOM 718 N N . LYS A 1 87 ? 0.774 -5.956 -12.000 1.00 85.50 87 LYS A N 1
ATOM 719 C CA . LYS A 1 87 ? 1.570 -7.110 -12.441 1.00 85.50 87 LYS A CA 1
ATOM 720 C C . LYS A 1 87 ? 1.234 -7.521 -13.876 1.00 85.50 87 LYS A C 1
ATOM 722 O O . LYS A 1 87 ? 2.132 -7.692 -14.685 1.00 85.50 87 LYS A O 1
ATOM 727 N N . ILE A 1 88 ? -0.052 -7.561 -14.234 1.00 84.12 88 ILE A N 1
ATOM 728 C CA . ILE A 1 88 ? -0.479 -7.847 -15.616 1.00 84.12 88 ILE A CA 1
ATOM 729 C C . ILE A 1 88 ? 0.033 -6.783 -16.605 1.00 84.12 88 ILE A C 1
ATOM 731 O O . ILE A 1 88 ? 0.372 -7.116 -17.741 1.00 84.12 88 ILE A O 1
ATOM 735 N N . LYS A 1 89 ? 0.064 -5.501 -16.215 1.00 81.56 89 LYS A N 1
ATOM 736 C CA . LYS A 1 89 ? 0.603 -4.421 -17.061 1.00 81.56 89 LYS A CA 1
ATOM 737 C C . LYS A 1 89 ? 2.123 -4.537 -17.207 1.00 81.56 89 LYS A C 1
ATOM 739 O O . LYS A 1 89 ? 2.624 -4.423 -18.322 1.00 81.56 89 LYS A O 1
ATOM 744 N N . ASP A 1 90 ? 2.828 -4.805 -16.114 1.00 83.50 90 ASP A N 1
ATOM 745 C CA . ASP A 1 90 ? 4.281 -4.973 -16.102 1.00 83.50 90 ASP A CA 1
ATOM 746 C C . ASP A 1 90 ? 4.696 -6.184 -16.942 1.00 83.50 90 ASP A C 1
ATOM 748 O O . ASP A 1 90 ? 5.563 -6.060 -17.803 1.00 83.50 90 ASP A O 1
ATOM 752 N N . ASP A 1 91 ? 4.005 -7.319 -16.801 1.00 81.56 91 ASP A N 1
ATOM 753 C CA . ASP A 1 91 ? 4.230 -8.520 -17.612 1.00 81.56 91 ASP A CA 1
ATOM 754 C C . ASP A 1 91 ? 4.041 -8.225 -19.107 1.00 81.56 91 ASP A C 1
ATOM 756 O O . ASP A 1 91 ? 4.858 -8.627 -19.939 1.00 81.56 91 ASP A O 1
ATOM 760 N N . LYS A 1 92 ? 3.002 -7.460 -19.471 1.00 79.12 92 LYS A N 1
ATOM 761 C CA . LYS A 1 92 ? 2.785 -7.008 -20.855 1.00 79.12 92 LYS A CA 1
ATOM 762 C C . LYS A 1 92 ? 3.896 -6.083 -21.348 1.00 79.12 92 LYS A C 1
ATOM 764 O O . LYS A 1 92 ? 4.337 -6.228 -22.485 1.00 79.12 92 LYS A O 1
ATOM 769 N N . ASN A 1 93 ? 4.377 -5.155 -20.528 1.00 76.19 93 ASN A N 1
ATOM 770 C CA . ASN A 1 93 ? 5.462 -4.244 -20.907 1.00 76.19 93 ASN A CA 1
ATOM 771 C C . ASN A 1 93 ? 6.793 -4.994 -21.071 1.00 76.19 93 ASN A C 1
ATOM 773 O O . ASN A 1 93 ? 7.522 -4.786 -22.042 1.00 76.19 93 ASN A O 1
ATOM 777 N N . ASN A 1 94 ? 7.067 -5.939 -20.174 1.00 68.50 94 ASN A N 1
ATOM 778 C CA . ASN A 1 94 ? 8.267 -6.766 -20.205 1.00 68.50 94 ASN A CA 1
ATOM 779 C C . ASN A 1 94 ? 8.254 -7.765 -21.382 1.00 68.50 94 ASN A C 1
ATOM 781 O O . ASN A 1 94 ? 9.309 -8.051 -21.955 1.00 68.50 94 ASN A O 1
ATOM 785 N N . THR A 1 95 ? 7.080 -8.243 -21.811 1.00 61.59 95 THR A N 1
ATOM 786 C CA . THR A 1 95 ? 6.929 -9.138 -22.977 1.00 61.59 95 THR A CA 1
ATOM 787 C C . THR A 1 95 ? 6.849 -8.401 -24.322 1.00 61.59 95 THR A C 1
ATOM 789 O O . THR A 1 95 ? 7.453 -8.856 -25.291 1.00 61.59 95 THR A O 1
ATOM 792 N N . SER A 1 96 ? 6.184 -7.243 -24.402 1.00 54.62 96 SER A N 1
ATOM 793 C CA . SER A 1 96 ? 6.001 -6.471 -25.653 1.00 54.62 96 SER A CA 1
ATOM 794 C C . SER A 1 96 ? 7.252 -5.726 -26.130 1.00 54.62 96 SER A C 1
ATOM 796 O O . SER A 1 96 ? 7.400 -5.475 -27.324 1.00 54.62 96 SER A O 1
ATOM 798 N N . GLN A 1 97 ? 8.217 -5.459 -25.246 1.00 50.72 97 GLN A N 1
ATOM 799 C CA . GLN A 1 97 ? 9.558 -5.003 -25.639 1.00 50.72 97 GLN A CA 1
ATOM 800 C C . GLN A 1 97 ? 10.450 -6.130 -26.213 1.00 50.72 97 GLN A C 1
ATOM 802 O O . GLN A 1 97 ? 11.636 -5.923 -26.454 1.00 50.72 97 GLN A O 1
ATOM 807 N N . GLY A 1 98 ? 9.895 -7.327 -26.437 1.00 47.09 98 GLY A N 1
ATOM 808 C CA . GLY A 1 98 ? 10.578 -8.511 -26.966 1.00 47.09 98 GLY A CA 1
ATOM 809 C C . GLY A 1 98 ? 10.587 -8.665 -28.493 1.00 47.09 98 GLY A C 1
ATOM 810 O O . GLY A 1 98 ? 10.849 -9.764 -28.972 1.00 47.09 98 GLY A O 1
ATOM 811 N N . HIS A 1 99 ? 10.326 -7.616 -29.280 1.00 45.59 99 HIS A N 1
ATOM 812 C CA . HIS A 1 99 ? 10.521 -7.654 -30.737 1.00 45.59 99 HIS A CA 1
ATOM 813 C C . HIS A 1 99 ? 11.907 -7.126 -31.130 1.00 45.59 99 HIS A C 1
ATOM 815 O O . HIS A 1 99 ? 12.038 -6.089 -31.771 1.00 45.59 99 HIS A O 1
ATOM 821 N N . SER A 1 100 ? 12.959 -7.858 -30.768 1.00 47.00 100 SER A N 1
ATOM 822 C CA . SER A 1 100 ? 14.227 -7.793 -31.500 1.00 47.00 100 SER A CA 1
ATOM 823 C C . SER A 1 100 ? 14.807 -9.200 -31.595 1.00 47.00 100 SER A C 1
ATOM 825 O O . SER A 1 100 ? 15.327 -9.751 -30.630 1.00 47.00 100 SER A O 1
ATOM 827 N N . TRP A 1 101 ? 14.644 -9.803 -32.772 1.00 51.72 101 TRP A N 1
ATOM 828 C CA . TRP A 1 101 ? 15.062 -11.164 -33.127 1.00 51.72 101 TRP A CA 1
ATOM 829 C C . TRP A 1 101 ? 16.572 -11.303 -33.395 1.00 51.72 101 TRP A C 1
ATOM 831 O O . TRP A 1 101 ? 17.006 -12.284 -33.991 1.00 51.72 101 TRP A O 1
ATOM 841 N N . PHE A 1 102 ? 17.396 -10.354 -32.952 1.00 46.66 102 PHE A N 1
ATO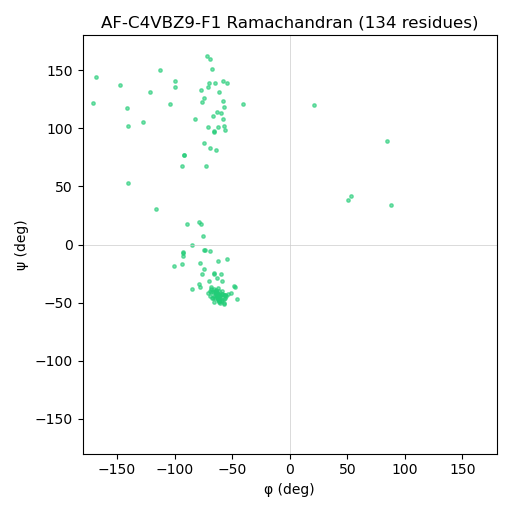M 842 C CA . PHE A 1 102 ? 18.844 -10.431 -33.116 1.00 46.66 102 PHE A CA 1
ATOM 843 C C . PHE A 1 102 ? 19.542 -10.240 -31.774 1.00 46.66 102 PHE A C 1
ATOM 845 O O . PHE A 1 102 ? 19.582 -9.144 -31.230 1.00 46.66 102 PHE A O 1
ATOM 852 N N . GLY A 1 103 ? 20.031 -11.379 -31.271 1.00 49.31 103 GLY A N 1
ATOM 853 C CA . GLY A 1 103 ? 21.045 -11.600 -30.243 1.00 49.31 103 GLY A CA 1
ATOM 854 C C . GLY A 1 103 ? 21.349 -10.483 -29.252 1.00 49.31 103 GLY A C 1
ATOM 855 O O . GLY A 1 103 ? 21.916 -9.468 -29.623 1.00 49.31 103 GLY A O 1
ATOM 856 N N . MET A 1 104 ? 21.153 -10.767 -27.964 1.00 42.12 104 MET A N 1
ATOM 857 C CA . MET A 1 104 ? 22.140 -10.444 -26.929 1.00 42.12 104 MET A CA 1
ATOM 858 C C . MET A 1 104 ? 21.788 -11.130 -25.605 1.00 42.12 104 MET A C 1
ATOM 860 O O . MET A 1 104 ? 20.628 -11.339 -25.263 1.00 42.12 104 MET A O 1
ATOM 864 N N . ASN A 1 105 ? 22.844 -11.533 -24.910 1.00 42.66 105 ASN A N 1
ATOM 865 C CA . ASN A 1 105 ? 22.876 -12.436 -23.771 1.00 42.66 105 ASN A CA 1
ATOM 866 C C . ASN A 1 105 ? 22.018 -12.003 -22.566 1.00 42.66 105 ASN A C 1
ATOM 868 O O . ASN A 1 105 ? 22.016 -10.847 -22.149 1.00 42.66 105 ASN A O 1
ATOM 872 N N . ASN A 1 106 ? 21.369 -12.997 -21.954 1.00 46.66 106 ASN A N 1
ATOM 873 C CA . ASN A 1 106 ? 20.660 -12.919 -20.677 1.00 46.66 106 ASN A CA 1
ATOM 874 C C . ASN A 1 106 ? 21.616 -12.646 -19.503 1.00 46.66 106 ASN A C 1
ATOM 876 O O . ASN A 1 106 ? 22.189 -13.571 -18.929 1.00 46.66 106 ASN A O 1
ATOM 880 N N . SER A 1 107 ? 21.744 -11.388 -19.094 1.00 51.25 107 SER A N 1
ATOM 881 C CA . SER A 1 107 ? 22.035 -11.009 -17.704 1.00 51.25 107 SER A CA 1
ATOM 882 C C . SER A 1 107 ? 21.887 -9.498 -17.558 1.00 51.25 107 SER A C 1
ATOM 884 O O . SER A 1 107 ? 22.566 -8.755 -18.251 1.00 51.25 107 SER A O 1
ATOM 886 N N . ASN A 1 108 ? 21.007 -9.053 -16.657 1.00 48.28 108 ASN A N 1
ATOM 887 C CA . ASN A 1 108 ? 20.645 -7.654 -16.354 1.00 48.28 108 ASN A CA 1
ATOM 888 C C . ASN A 1 108 ? 19.525 -6.990 -17.172 1.00 48.28 108 ASN A C 1
ATOM 890 O O . ASN A 1 108 ? 19.527 -5.766 -17.329 1.00 48.28 108 ASN A O 1
ATOM 894 N N . ARG A 1 109 ? 18.486 -7.720 -17.595 1.00 56.38 109 ARG A N 1
ATOM 895 C CA . ARG A 1 109 ? 17.226 -7.032 -17.915 1.00 56.38 109 ARG A CA 1
ATOM 896 C C . ARG A 1 109 ? 16.603 -6.553 -16.598 1.00 56.38 109 ARG A C 1
ATOM 898 O O . ARG A 1 109 ? 16.067 -7.357 -15.844 1.00 56.38 109 ARG A O 1
ATOM 905 N N . LYS A 1 110 ? 16.749 -5.260 -16.282 1.00 62.84 110 LYS A N 1
ATOM 906 C CA . LYS A 1 110 ? 16.083 -4.644 -15.125 1.00 62.84 110 LYS A CA 1
ATOM 907 C C . LYS A 1 110 ? 14.578 -4.723 -15.360 1.00 62.84 110 LYS A C 1
ATOM 909 O O . LYS A 1 110 ? 14.078 -4.110 -16.299 1.00 62.84 110 LYS A O 1
ATOM 914 N N . GLU A 1 111 ? 13.889 -5.498 -14.531 1.00 67.44 111 GLU A N 1
ATOM 915 C CA . GLU A 1 111 ? 12.432 -5.557 -14.520 1.00 67.44 111 GLU A CA 1
ATOM 916 C C . GLU A 1 111 ? 11.885 -4.148 -14.261 1.00 67.44 111 GLU A C 1
ATOM 918 O O . GLU A 1 111 ? 12.264 -3.485 -13.287 1.00 67.44 111 GLU A O 1
ATOM 923 N N . VAL A 1 112 ? 11.047 -3.656 -15.174 1.00 74.81 112 VAL A N 1
ATOM 924 C CA . VAL A 1 112 ? 10.345 -2.388 -14.982 1.00 74.81 112 VAL A CA 1
ATOM 925 C C . VAL A 1 112 ? 9.124 -2.694 -14.125 1.00 74.81 112 VAL A C 1
ATOM 927 O O . VAL A 1 112 ? 8.193 -3.345 -14.588 1.00 74.81 112 VAL A O 1
ATOM 930 N N . ILE A 1 113 ? 9.162 -2.254 -12.868 1.00 78.44 113 ILE A N 1
ATOM 931 C CA . ILE A 1 113 ? 8.069 -2.420 -11.905 1.00 78.44 113 ILE A CA 1
ATOM 932 C C . ILE A 1 113 ? 7.361 -1.078 -11.776 1.00 78.44 113 ILE A C 1
ATOM 934 O O . ILE A 1 113 ? 7.988 -0.085 -11.392 1.00 78.44 113 ILE A O 1
ATOM 938 N N . THR A 1 114 ? 6.065 -1.045 -12.077 1.00 81.62 114 THR A N 1
ATOM 939 C CA . THR A 1 114 ? 5.252 0.163 -11.910 1.00 81.62 114 THR A CA 1
ATOM 940 C C . THR A 1 114 ? 4.931 0.373 -10.422 1.00 81.62 114 THR A C 1
ATOM 942 O O . THR A 1 114 ? 4.351 -0.535 -9.809 1.00 81.62 114 THR A O 1
ATOM 945 N N . PRO A 1 115 ? 5.285 1.528 -9.818 1.00 81.62 115 PRO A N 1
ATOM 946 C CA . PRO A 1 115 ? 4.880 1.866 -8.454 1.00 81.62 115 PRO A CA 1
ATOM 947 C C . PRO A 1 115 ? 3.379 2.142 -8.358 1.00 81.62 115 PRO A C 1
ATOM 949 O O . PRO A 1 115 ? 2.744 2.494 -9.351 1.00 81.62 115 PRO A O 1
ATOM 952 N N . PHE A 1 116 ? 2.811 2.054 -7.154 1.00 81.56 116 PHE A N 1
ATOM 953 C CA . PHE A 1 116 ? 1.425 2.480 -6.954 1.00 81.56 116 PHE A CA 1
ATOM 954 C C . PHE A 1 116 ? 1.250 3.986 -7.171 1.00 81.56 116 PHE A C 1
ATOM 956 O O . PHE A 1 116 ? 2.044 4.793 -6.678 1.00 81.56 116 PHE A O 1
ATOM 963 N N . SER A 1 117 ? 0.153 4.357 -7.832 1.00 79.75 117 SER A N 1
ATOM 964 C CA . SER A 1 117 ? -0.345 5.728 -7.904 1.00 79.75 117 SER A CA 1
ATOM 965 C C . SER A 1 117 ? -1.672 5.864 -7.159 1.00 79.75 117 SER A C 1
ATOM 967 O O . SER A 1 117 ? -2.484 4.942 -7.104 1.00 79.75 117 SER A O 1
ATOM 969 N N . LEU A 1 118 ? -1.939 7.053 -6.614 1.00 72.88 118 LEU A N 1
ATOM 970 C CA . LEU A 1 118 ? -3.228 7.366 -5.986 1.00 72.88 118 LEU A CA 1
ATOM 971 C C . LEU A 1 118 ? -4.386 7.384 -6.987 1.00 72.88 118 LEU A C 1
ATOM 973 O O . LEU A 1 118 ? -5.527 7.144 -6.594 1.00 72.88 118 LEU A O 1
ATOM 977 N N . SER A 1 119 ? -4.092 7.637 -8.265 1.00 74.19 119 SER A N 1
ATOM 978 C CA . SER A 1 119 ? -5.069 7.558 -9.354 1.00 74.19 119 SER A CA 1
ATOM 979 C C . SER A 1 119 ? -5.570 6.135 -9.592 1.00 74.19 119 SER A C 1
ATOM 981 O O . SER A 1 119 ? -6.666 5.964 -10.104 1.00 74.19 119 SER A O 1
ATOM 983 N N . ASP A 1 120 ? -4.791 5.114 -9.219 1.00 69.69 120 ASP A N 1
ATOM 984 C CA . ASP A 1 120 ? -5.206 3.720 -9.387 1.00 69.69 120 ASP A CA 1
ATOM 985 C C . ASP A 1 120 ? -6.202 3.260 -8.308 1.00 69.69 120 ASP A C 1
ATOM 987 O O . ASP A 1 120 ? -6.868 2.234 -8.461 1.00 69.69 120 ASP A O 1
ATOM 991 N N . PHE A 1 121 ? -6.311 4.016 -7.213 1.00 67.56 121 PHE A N 1
ATOM 992 C CA . PHE A 1 121 ? -7.314 3.813 -6.177 1.00 67.56 121 PHE A CA 1
ATOM 993 C C . PHE A 1 121 ? -8.536 4.671 -6.498 1.00 67.56 121 PHE A C 1
ATOM 995 O O . PHE A 1 121 ? -8.736 5.725 -5.896 1.00 67.56 121 PHE A O 1
ATOM 1002 N N . GLU A 1 122 ? -9.356 4.239 -7.451 1.00 60.41 122 GLU A N 1
ATOM 1003 C CA . GLU A 1 122 ? -10.708 4.779 -7.604 1.00 60.41 122 GLU A CA 1
ATOM 1004 C C . GLU A 1 122 ? -11.513 4.366 -6.373 1.00 60.41 122 GLU A C 1
ATOM 1006 O O . GLU A 1 122 ? -11.774 3.185 -6.145 1.00 60.41 122 GLU A O 1
ATOM 1011 N N . VAL A 1 123 ? -11.851 5.338 -5.534 1.00 56.78 123 VAL A N 1
ATOM 1012 C CA . VAL A 1 123 ? -12.810 5.125 -4.462 1.00 56.78 123 VAL A CA 1
ATOM 1013 C C . VAL A 1 123 ? -13.927 6.113 -4.694 1.00 56.78 123 VAL A C 1
ATOM 1015 O O . VAL A 1 123 ? -13.656 7.272 -4.987 1.00 56.78 123 VAL A O 1
ATOM 1018 N N . ASP A 1 124 ? -15.156 5.616 -4.643 1.00 48.56 124 ASP A N 1
ATOM 1019 C CA . ASP A 1 124 ? -16.352 6.387 -4.936 1.00 48.56 124 ASP A CA 1
ATOM 1020 C C . ASP A 1 124 ? -16.479 7.540 -3.925 1.00 48.56 124 ASP A C 1
ATOM 1022 O O . ASP A 1 124 ? -16.850 7.345 -2.767 1.00 48.56 124 ASP A O 1
ATOM 1026 N N . GLU A 1 125 ? -16.094 8.746 -4.349 1.00 49.88 125 GLU A N 1
ATOM 1027 C CA . GLU A 1 125 ? -16.139 9.967 -3.536 1.00 49.88 125 GLU A CA 1
ATOM 1028 C C . GLU A 1 125 ? -17.582 10.428 -3.266 1.00 49.88 125 GLU A C 1
ATOM 1030 O O . GLU A 1 125 ? -17.793 11.326 -2.452 1.00 49.88 125 GLU A O 1
ATOM 1035 N N . SER A 1 126 ? -18.592 9.776 -3.862 1.00 45.72 126 SER A N 1
ATOM 1036 C CA . SER A 1 126 ? -20.011 10.063 -3.610 1.00 45.72 126 SER A CA 1
ATOM 1037 C C . SER A 1 126 ? -20.450 9.822 -2.157 1.00 45.72 126 SER A C 1
ATOM 1039 O O . SER A 1 126 ? -21.505 10.303 -1.749 1.00 45.72 126 SER A O 1
ATOM 1041 N N . GLN A 1 127 ? -19.638 9.131 -1.348 1.00 45.50 127 GLN A N 1
ATOM 1042 C CA . GLN A 1 127 ? -19.869 8.921 0.088 1.00 45.50 127 GLN A CA 1
ATOM 1043 C C . GLN A 1 127 ? -19.185 9.981 0.976 1.00 45.50 127 GLN A C 1
ATOM 1045 O O . GLN A 1 127 ? -19.426 10.012 2.180 1.00 45.50 127 GLN A O 1
ATOM 1050 N N . SER A 1 128 ? -18.360 10.875 0.413 1.00 43.22 128 SER A N 1
ATOM 1051 C CA . SER A 1 128 ? -17.582 11.878 1.165 1.00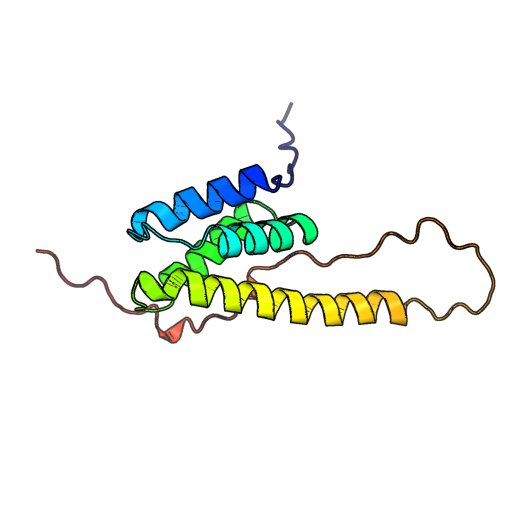 43.22 128 SER A CA 1
ATOM 1052 C C . SER A 1 128 ? -18.399 13.106 1.608 1.00 43.22 128 SER A C 1
ATOM 1054 O O . SER A 1 128 ? -17.822 14.142 1.928 1.00 43.22 128 SER A O 1
ATOM 1056 N N . ASN A 1 129 ? -19.731 12.989 1.635 1.00 43.00 129 ASN A N 1
ATOM 1057 C CA . ASN A 1 129 ? -20.669 14.050 2.003 1.00 43.00 129 ASN A CA 1
ATOM 1058 C C . ASN A 1 129 ? -21.479 13.721 3.269 1.00 43.00 129 ASN A C 1
ATOM 1060 O O . ASN A 1 129 ? -22.605 14.189 3.427 1.00 43.00 129 ASN A O 1
ATOM 1064 N N . ILE A 1 130 ? -20.916 12.948 4.206 1.00 48.78 130 ILE A N 1
ATOM 1065 C CA . ILE A 1 130 ? -21.349 13.079 5.603 1.00 48.78 130 ILE A CA 1
ATOM 1066 C C . ILE A 1 130 ? -20.740 14.387 6.106 1.00 48.78 130 ILE A C 1
ATOM 1068 O O . ILE A 1 130 ? -19.608 14.441 6.584 1.00 48.78 130 ILE A O 1
ATOM 1072 N N . LEU A 1 131 ? -21.503 15.455 5.870 1.00 41.84 131 LEU A N 1
ATOM 1073 C CA . LEU A 1 131 ? -21.421 16.719 6.578 1.00 41.84 131 LEU A CA 1
ATOM 1074 C C . LEU A 1 131 ? -21.218 16.412 8.063 1.00 41.84 131 LEU A C 1
ATOM 1076 O O . LEU A 1 131 ? -22.034 15.733 8.683 1.00 41.84 131 LEU A O 1
ATOM 1080 N N . THR A 1 132 ? -20.119 16.907 8.621 1.00 47.72 132 THR A N 1
ATOM 1081 C CA . THR A 1 132 ? -20.054 17.248 10.038 1.00 47.72 132 THR A CA 1
ATOM 1082 C C . THR A 1 132 ? -21.051 18.380 10.267 1.00 47.72 132 THR A C 1
ATOM 1084 O O . THR A 1 132 ? -20.671 19.548 10.230 1.00 47.72 132 THR A O 1
ATOM 1087 N N . ASP A 1 133 ? -22.322 18.026 10.409 1.00 53.84 133 ASP A N 1
ATOM 1088 C CA . ASP A 1 133 ? -23.255 18.804 11.208 1.00 53.84 133 ASP A CA 1
ATOM 1089 C C . ASP A 1 133 ? -23.367 18.110 12.567 1.00 53.84 133 ASP A C 1
ATOM 1091 O O . ASP A 1 133 ? -23.357 16.880 12.656 1.00 53.84 133 ASP A O 1
ATOM 1095 N N . ASP A 1 134 ? -23.441 18.947 13.593 1.00 48.72 134 ASP A N 1
ATOM 1096 C CA . ASP A 1 134 ? -23.663 18.653 15.007 1.00 48.72 134 ASP A CA 1
ATOM 1097 C C . ASP A 1 134 ? -22.436 18.275 15.854 1.00 48.72 134 ASP A C 1
ATOM 1099 O O . ASP A 1 134 ? -22.137 17.113 16.124 1.00 48.72 134 ASP A O 1
ATOM 1103 N N . CYS A 1 135 ? -21.815 19.313 16.418 1.00 37.94 135 CYS A N 1
ATOM 1104 C CA . CYS A 1 135 ? -21.764 19.434 17.877 1.00 37.94 135 CYS A CA 1
ATOM 1105 C C . CYS A 1 135 ? -21.925 20.913 18.261 1.00 37.94 135 CYS A C 1
ATOM 1107 O O . CYS A 1 135 ? -21.101 21.741 17.869 1.00 37.94 135 CYS A O 1
ATOM 1109 N N . GLU A 1 136 ? -23.006 21.203 18.993 1.00 44.62 136 GLU A N 1
ATOM 1110 C CA . GLU A 1 136 ? -23.204 22.423 19.794 1.00 44.62 136 GLU A CA 1
ATOM 1111 C C . GLU A 1 136 ? -21.988 22.769 20.671 1.00 44.62 136 GLU A C 1
ATOM 1113 O O . GLU A 1 136 ? -21.317 21.832 21.170 1.00 44.62 136 GLU A O 1
#

pLDDT: mean 70.28, std 16.01, range [37.5, 90.81]

Sequence (136 aa):
MENRYEFRLPSKLEIINILMAVTKDWNLDKISELRIDHISEIFEYRKTSQATIMAIVKKVMLTQPINNKEKVGRLFVAIRDLDRKLKIKDDKNNTSQGHSWFGMNNSNRKEVITPFSLSDFEVDESQSNILTDDCE